Protein AF-A0A519TKU1-F1 (afdb_monomer)

Mean predicted aligned error: 7.44 Å

Secondary structure (DSSP, 8-state):
--TT-TTSHHHHHHHHHHHHHHHHHHHHHHHHH-S-HHHHHHHHHHHHHHHHHHHHHHHHHHHHHHT--

Foldseek 3Di:
DQQDDVVDPNVVVVLCCLLVVQLVVQLVVVVVVDPDPVCSNVRSNVRSVVCSVVVVVVVVVVVVVVPDD

Solvent-accessible surface area (backbone atoms only — not comparable to full-atom values): 3932 Å² total; per-residue (Å²): 144,76,73,70,45,94,89,36,71,52,39,54,55,51,51,50,52,50,47,53,49,44,32,54,52,41,41,58,54,35,59,75,76,44,88,51,64,70,59,33,53,52,52,18,53,52,51,29,67,66,42,43,62,56,52,50,52,50,50,54,49,52,53,52,62,74,66,56,130

Sequence (69 aa):
MEVIQPGGIGFYVLSILISGGLFLLWRRLFRRLFTSEAVIVIATAMASIITTPIVLLAILWLAAQLHRP

Radius of gyration: 14.9 Å; Cα contacts (8 Å, |Δi|>4): 34; chains: 1; bounding box: 31×23×38 Å

Structure (mmCIF, N/CA/C/O backbone):
data_AF-A0A519TKU1-F1
#
_entry.id   AF-A0A519TKU1-F1
#
loop_
_atom_site.group_PDB
_atom_site.id
_atom_site.type_symbol
_atom_site.label_atom_id
_atom_site.label_alt_id
_atom_site.label_comp_id
_atom_site.label_asym_id
_atom_site.label_entity_id
_atom_site.label_seq_id
_atom_site.pdbx_PDB_ins_code
_atom_site.Cartn_x
_atom_site.Cartn_y
_atom_site.Cartn_z
_atom_site.occupancy
_atom_site.B_iso_or_equiv
_atom_site.auth_seq_id
_atom_site.auth_comp_id
_atom_site.auth_asym_id
_atom_site.auth_atom_id
_atom_site.pdbx_PDB_model_num
ATOM 1 N N . MET A 1 1 ? 12.122 -1.240 -23.540 1.00 46.94 1 MET A N 1
ATOM 2 C CA . MET A 1 1 ? 12.796 -0.999 -22.242 1.00 46.94 1 MET A CA 1
ATOM 3 C C . MET A 1 1 ? 12.425 0.384 -21.683 1.00 46.94 1 MET A C 1
ATOM 5 O O . MET A 1 1 ? 13.306 1.190 -21.424 1.00 46.94 1 MET A O 1
ATOM 9 N N . GLU A 1 2 ? 11.140 0.690 -21.470 1.00 49.78 2 GLU A N 1
ATOM 10 C CA . GLU A 1 2 ? 10.747 2.030 -20.964 1.00 49.78 2 GLU A CA 1
ATOM 11 C C . GLU A 1 2 ? 9.703 2.016 -19.841 1.00 49.78 2 GLU A C 1
ATOM 13 O O . GLU A 1 2 ? 9.473 3.040 -19.208 1.00 49.78 2 GLU A O 1
ATOM 18 N N . VAL A 1 3 ? 9.069 0.880 -19.546 1.00 55.75 3 VAL A N 1
ATOM 19 C CA . VAL A 1 3 ? 7.771 0.943 -18.857 1.00 55.75 3 VAL A CA 1
ATOM 20 C C . VAL A 1 3 ? 7.879 1.089 -17.331 1.00 55.75 3 VAL A C 1
ATOM 22 O O . VAL A 1 3 ? 6.965 1.638 -16.726 1.00 55.75 3 VAL A O 1
ATOM 25 N N . ILE A 1 4 ? 8.977 0.690 -16.675 1.00 55.44 4 ILE A N 1
ATOM 26 C CA . ILE A 1 4 ? 9.111 0.832 -15.209 1.00 55.44 4 ILE A CA 1
ATOM 27 C C . ILE A 1 4 ? 10.585 1.018 -14.811 1.00 55.44 4 ILE A C 1
ATOM 29 O O . ILE A 1 4 ? 11.199 0.133 -14.222 1.00 55.44 4 ILE A O 1
ATOM 33 N N . GLN A 1 5 ? 11.196 2.153 -15.160 1.00 62.62 5 GLN A N 1
ATOM 34 C CA . GLN A 1 5 ? 12.473 2.529 -14.539 1.00 62.62 5 GLN A CA 1
ATOM 35 C C . GLN A 1 5 ? 12.218 3.157 -13.154 1.00 62.62 5 GLN A C 1
ATOM 37 O O . GLN A 1 5 ? 11.273 3.944 -13.019 1.00 62.62 5 GLN A O 1
ATOM 42 N N . PRO A 1 6 ? 13.028 2.846 -12.123 1.00 60.34 6 PRO A N 1
ATOM 43 C CA . PRO A 1 6 ? 12.952 3.536 -10.839 1.00 60.34 6 PRO A CA 1
ATOM 44 C C . PRO A 1 6 ? 13.223 5.035 -11.048 1.00 60.34 6 PRO A C 1
ATOM 46 O O . PRO A 1 6 ? 14.269 5.413 -11.564 1.00 60.34 6 PRO A O 1
ATOM 49 N N . GLY A 1 7 ? 12.247 5.880 -10.699 1.00 65.25 7 GLY A N 1
ATOM 50 C CA . GLY A 1 7 ? 12.267 7.331 -10.958 1.00 65.25 7 GLY A CA 1
ATOM 51 C C . GLY A 1 7 ? 11.494 7.786 -12.206 1.00 65.25 7 GLY A C 1
ATOM 52 O O . GLY A 1 7 ? 11.317 8.985 -12.407 1.00 65.25 7 GLY A O 1
ATOM 53 N N . GLY A 1 8 ? 10.980 6.861 -13.023 1.00 72.88 8 GLY A N 1
ATOM 54 C CA . GLY A 1 8 ? 10.101 7.176 -14.153 1.00 72.88 8 GLY A CA 1
ATOM 55 C C . GLY A 1 8 ? 8.648 7.428 -13.733 1.00 72.88 8 GLY A C 1
ATOM 56 O O . GLY A 1 8 ? 8.168 6.893 -12.733 1.00 72.88 8 GLY A O 1
ATOM 57 N N . ILE A 1 9 ? 7.901 8.190 -14.539 1.00 81.81 9 ILE A N 1
ATOM 58 C CA . ILE A 1 9 ? 6.476 8.492 -14.292 1.00 81.81 9 ILE A CA 1
ATOM 59 C C . ILE A 1 9 ? 5.635 7.216 -14.108 1.00 81.81 9 ILE A C 1
ATOM 61 O O . ILE A 1 9 ? 4.781 7.166 -13.224 1.00 81.81 9 ILE A O 1
ATOM 65 N N . GLY A 1 10 ? 5.930 6.156 -14.874 1.00 77.75 10 GLY A N 1
ATOM 66 C CA . GLY A 1 10 ? 5.241 4.866 -14.772 1.00 77.75 10 GLY A CA 1
ATOM 67 C C . GLY A 1 10 ? 5.377 4.218 -13.391 1.00 77.75 10 GLY A C 1
ATOM 68 O O . GLY A 1 10 ? 4.414 3.655 -12.877 1.00 77.75 10 GLY A O 1
ATOM 69 N N . PHE A 1 11 ? 6.533 4.377 -12.739 1.00 79.81 11 PHE A N 1
ATOM 70 C CA . PHE A 1 11 ? 6.767 3.877 -11.385 1.00 79.81 11 PHE A CA 1
ATOM 71 C C . PHE A 1 11 ? 5.937 4.636 -10.339 1.00 79.81 11 PHE A C 1
ATOM 73 O O . PHE A 1 11 ? 5.353 4.014 -9.451 1.00 79.81 11 PHE A O 1
ATOM 80 N N . TYR A 1 12 ? 5.829 5.964 -10.455 1.00 82.56 12 TYR A N 1
ATOM 81 C CA . TYR A 1 12 ? 5.016 6.770 -9.537 1.00 82.56 12 TYR A CA 1
ATOM 82 C C . TYR A 1 12 ? 3.522 6.494 -9.696 1.00 82.56 12 TYR A C 1
ATOM 84 O O . TYR A 1 12 ? 2.831 6.292 -8.698 1.00 82.56 12 TYR A O 1
ATOM 92 N N . VAL A 1 13 ? 3.031 6.417 -10.936 1.00 86.12 13 VAL A N 1
ATOM 93 C CA . VAL A 1 13 ? 1.630 6.073 -11.219 1.00 86.12 13 VAL A CA 1
ATOM 94 C C . VAL A 1 13 ? 1.299 4.693 -10.652 1.00 86.12 13 VAL A C 1
ATOM 96 O O . VAL A 1 13 ? 0.311 4.545 -9.933 1.00 86.12 13 VAL A O 1
ATOM 99 N N . LEU A 1 14 ? 2.155 3.697 -10.892 1.00 83.50 14 LEU A N 1
ATOM 100 C CA . LEU A 1 14 ? 1.977 2.349 -10.356 1.00 83.50 14 LEU A CA 1
ATOM 101 C C . LEU A 1 14 ? 1.994 2.339 -8.819 1.00 83.50 14 LEU A C 1
ATOM 103 O O . LEU A 1 14 ? 1.144 1.706 -8.197 1.00 83.50 14 LEU A O 1
ATOM 107 N N . SER A 1 15 ? 2.907 3.087 -8.198 1.00 80.69 15 SER A N 1
ATOM 108 C CA . SER A 1 15 ? 3.015 3.189 -6.737 1.00 80.69 15 SER A CA 1
ATOM 109 C C . SER A 1 15 ? 1.773 3.819 -6.100 1.00 80.69 15 SER A C 1
ATOM 111 O O . SER A 1 15 ? 1.309 3.343 -5.060 1.00 80.69 15 SER A O 1
ATOM 113 N N . ILE A 1 16 ? 1.201 4.852 -6.730 1.00 87.06 16 ILE A N 1
ATOM 114 C CA . ILE A 1 16 ? -0.048 5.487 -6.287 1.00 87.06 16 ILE A CA 1
ATOM 115 C C . ILE A 1 16 ? -1.217 4.508 -6.416 1.00 87.06 16 ILE A C 1
ATOM 117 O O . ILE A 1 16 ? -1.989 4.357 -5.468 1.00 87.06 16 ILE A O 1
ATOM 121 N N . LEU A 1 17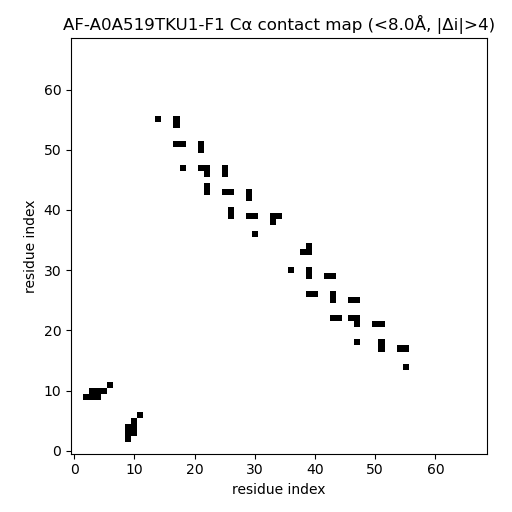 ? -1.328 3.808 -7.550 1.00 88.38 17 LEU A N 1
ATOM 122 C CA . LEU A 1 17 ? -2.391 2.825 -7.773 1.00 88.38 17 LEU A CA 1
ATOM 123 C C . LEU A 1 17 ? -2.326 1.678 -6.759 1.00 88.38 17 LEU A C 1
ATOM 125 O O . LEU A 1 17 ? -3.351 1.316 -6.184 1.00 88.38 17 LEU A O 1
ATOM 129 N N . ILE A 1 18 ? -1.132 1.143 -6.491 1.00 86.12 18 ILE A N 1
ATOM 130 C CA . ILE A 1 18 ? -0.932 0.073 -5.504 1.00 86.12 18 ILE A CA 1
ATOM 131 C C . ILE A 1 18 ? -1.282 0.567 -4.098 1.00 86.12 18 ILE A C 1
ATOM 133 O O . ILE A 1 18 ? -2.057 -0.083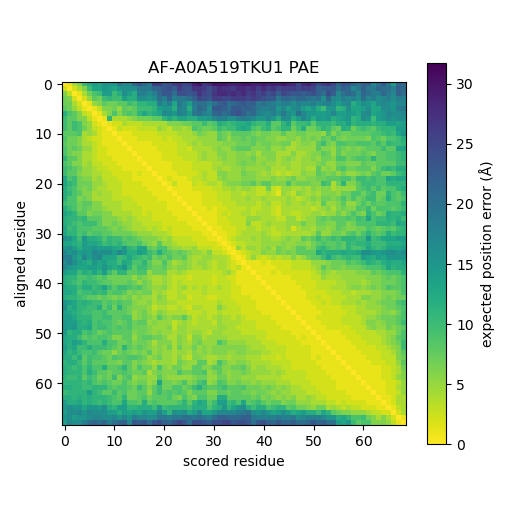 -3.399 1.00 86.12 18 ILE A O 1
ATOM 137 N N . SER A 1 19 ? -0.759 1.726 -3.693 1.00 82.94 19 SER A N 1
ATOM 138 C CA . SER A 1 19 ? -0.985 2.269 -2.347 1.00 82.94 19 SER A CA 1
ATOM 139 C C . SER A 1 19 ? -2.459 2.602 -2.110 1.00 82.94 19 SER A C 1
ATOM 141 O O . SER A 1 19 ? -3.022 2.237 -1.079 1.00 82.94 19 SER A O 1
ATOM 143 N N . GLY A 1 20 ? -3.116 3.244 -3.081 1.00 87.50 20 GLY A N 1
ATOM 144 C CA . GLY A 1 20 ? -4.545 3.550 -3.017 1.00 87.50 20 GLY A CA 1
ATOM 145 C C . GLY A 1 20 ? -5.418 2.293 -3.052 1.00 87.50 20 GLY A C 1
ATOM 146 O O . GLY A 1 20 ? -6.377 2.184 -2.286 1.00 87.50 20 GLY A O 1
ATOM 147 N N . GLY A 1 21 ? -5.063 1.312 -3.887 1.00 87.44 21 GLY A N 1
ATOM 148 C CA . GLY A 1 21 ? -5.748 0.024 -3.964 1.00 87.44 21 GLY A CA 1
ATOM 149 C C . GLY A 1 21 ? -5.679 -0.750 -2.649 1.00 87.44 21 GLY A C 1
ATOM 150 O O . GLY A 1 21 ? -6.713 -1.185 -2.136 1.00 87.44 21 GLY A O 1
ATOM 151 N N . LEU A 1 22 ? -4.485 -0.854 -2.057 1.00 85.50 22 LEU A N 1
ATOM 152 C CA . LEU A 1 22 ? -4.283 -1.469 -0.743 1.00 85.50 22 LEU A CA 1
ATOM 153 C C . LEU A 1 22 ? -5.072 -0.740 0.342 1.00 85.50 22 LEU A C 1
ATOM 155 O O . LEU A 1 22 ? -5.759 -1.388 1.129 1.00 85.50 22 LEU A O 1
ATOM 159 N N . PHE A 1 23 ? -5.051 0.593 0.344 1.00 87.12 23 PHE A N 1
ATOM 160 C CA . PHE A 1 23 ? -5.804 1.387 1.310 1.00 87.12 23 PHE A CA 1
ATOM 161 C C . PHE A 1 23 ? -7.307 1.099 1.244 1.00 87.12 23 PHE A C 1
ATOM 163 O O . PHE A 1 23 ? -7.945 0.848 2.266 1.00 87.12 23 PHE A O 1
ATOM 170 N N . LEU A 1 24 ? -7.897 1.073 0.048 1.00 88.38 24 LEU A N 1
ATOM 17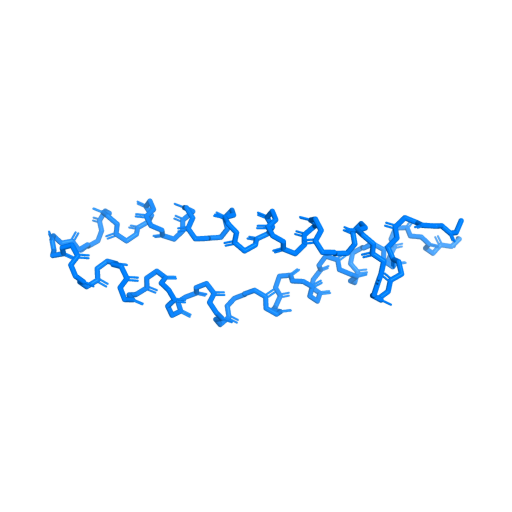1 C CA . LEU A 1 24 ? -9.322 0.772 -0.108 1.00 88.38 24 LEU A CA 1
ATOM 172 C C . LEU A 1 24 ? -9.656 -0.681 0.253 1.00 88.38 24 LEU A C 1
ATOM 174 O O . LEU A 1 24 ? -10.699 -0.929 0.870 1.00 88.38 24 LEU A O 1
ATOM 178 N N . LEU A 1 25 ? -8.778 -1.627 -0.091 1.00 89.81 25 LEU A N 1
ATOM 179 C CA . LEU A 1 25 ? -8.931 -3.044 0.236 1.00 89.81 25 LEU A CA 1
ATOM 180 C C . LEU A 1 25 ? -8.937 -3.259 1.754 1.00 89.81 25 LEU A C 1
ATOM 182 O O . LEU A 1 25 ? -9.893 -3.820 2.298 1.00 89.81 25 LEU A O 1
ATOM 186 N N . TRP A 1 26 ? -7.923 -2.738 2.447 1.00 85.62 26 TRP A N 1
ATOM 187 C CA . TRP A 1 26 ? -7.821 -2.802 3.903 1.00 85.62 26 TRP A CA 1
ATOM 188 C C . TRP A 1 26 ? -8.961 -2.046 4.583 1.00 85.62 26 TRP A C 1
ATOM 190 O O . TRP A 1 26 ? -9.567 -2.577 5.510 1.00 85.62 26 TRP A O 1
ATOM 200 N N . ARG A 1 27 ? -9.368 -0.877 4.069 1.00 84.81 27 ARG A N 1
ATOM 201 C CA . ARG A 1 27 ? -10.524 -0.140 4.605 1.00 84.81 27 ARG A CA 1
ATOM 202 C C . ARG A 1 27 ? -11.821 -0.930 4.470 1.00 84.81 27 ARG A C 1
ATOM 204 O O . ARG A 1 27 ? -12.700 -0.830 5.324 1.00 84.81 27 ARG A O 1
ATOM 211 N N . ARG A 1 28 ? -11.997 -1.698 3.391 1.00 89.12 28 ARG A N 1
ATOM 212 C CA . ARG A 1 28 ? -13.166 -2.576 3.217 1.00 89.12 28 ARG A CA 1
ATOM 213 C C . ARG A 1 28 ? -13.132 -3.756 4.191 1.00 89.12 28 ARG A C 1
ATOM 215 O O . 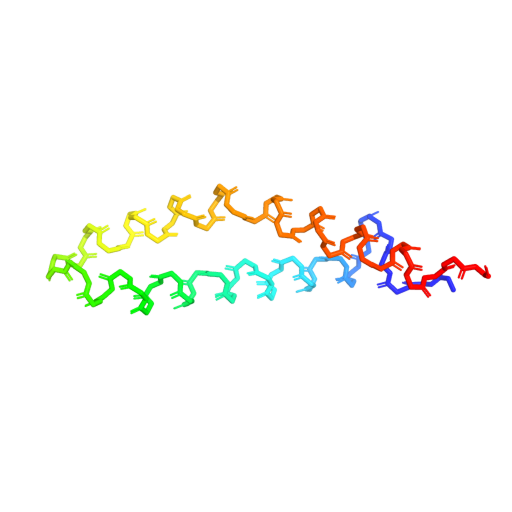ARG A 1 28 ? -14.179 -4.097 4.732 1.00 89.12 28 ARG A O 1
ATOM 222 N N . LEU A 1 29 ? -11.959 -4.342 4.426 1.00 86.56 29 LEU A N 1
ATOM 223 C CA . LEU A 1 29 ? -11.763 -5.438 5.379 1.00 86.56 29 LEU A CA 1
ATOM 224 C C . LEU A 1 29 ? -11.975 -4.980 6.828 1.00 86.56 29 LEU A C 1
ATOM 226 O O . LEU A 1 29 ? -12.780 -5.568 7.544 1.00 86.56 29 LEU A O 1
ATOM 230 N N . PHE A 1 30 ? -11.337 -3.887 7.245 1.00 87.06 30 PHE A N 1
ATOM 231 C CA . PHE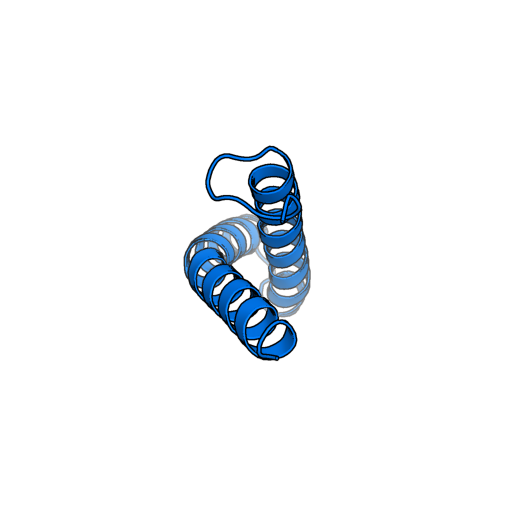 A 1 3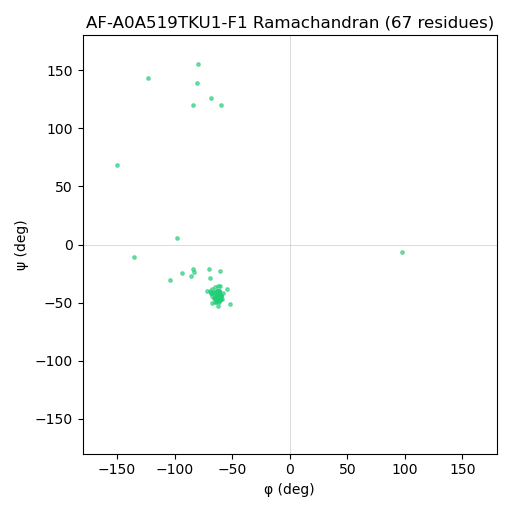0 ? -11.426 -3.387 8.617 1.00 87.06 30 PHE A CA 1
ATOM 232 C C . PHE A 1 30 ? -12.798 -2.817 8.968 1.00 87.06 30 PHE A C 1
ATOM 234 O O . PHE A 1 30 ? -13.225 -2.972 10.106 1.00 87.06 30 PHE A O 1
ATOM 241 N N . ARG A 1 31 ? -13.550 -2.277 7.998 1.00 87.88 31 ARG A N 1
ATOM 242 C CA . ARG A 1 31 ? -14.966 -1.920 8.206 1.00 87.88 31 ARG A CA 1
ATOM 243 C C . ARG A 1 31 ? -15.858 -3.100 8.588 1.00 87.88 31 ARG A C 1
ATOM 245 O O . ARG A 1 31 ? -16.922 -2.876 9.146 1.00 87.88 31 ARG A O 1
ATOM 252 N N . ARG A 1 32 ? -15.465 -4.339 8.272 1.00 86.31 32 ARG A N 1
ATOM 253 C CA . ARG A 1 32 ? -16.201 -5.538 8.705 1.00 86.31 32 ARG A CA 1
ATOM 254 C C . ARG A 1 32 ? -15.818 -5.998 10.111 1.00 86.31 32 ARG A C 1
ATOM 256 O O . ARG A 1 32 ? -16.576 -6.746 10.710 1.00 86.31 32 ARG A O 1
ATOM 263 N N . LEU A 1 33 ? -14.646 -5.594 10.602 1.00 84.25 33 LEU A N 1
ATOM 264 C CA . LEU A 1 33 ? -14.062 -6.081 11.856 1.00 84.25 33 LEU A CA 1
ATOM 265 C C . LEU A 1 33 ? -14.188 -5.075 13.004 1.00 84.25 33 LEU A C 1
ATOM 267 O O . LEU A 1 33 ? -14.279 -5.475 14.158 1.00 84.25 33 LEU A O 1
ATOM 271 N N . PHE A 1 34 ? -14.195 -3.779 12.697 1.00 84.50 34 PHE A N 1
ATOM 272 C CA . PHE A 1 34 ? -14.231 -2.708 13.684 1.00 84.50 34 PHE A CA 1
ATOM 273 C C . PHE A 1 34 ? -15.432 -1.798 13.446 1.00 84.50 34 PHE A C 1
ATOM 275 O O . PHE A 1 34 ? -15.775 -1.494 12.306 1.00 84.50 34 PHE A O 1
ATOM 282 N N . THR A 1 35 ? -16.032 -1.320 14.534 1.00 84.44 35 THR A N 1
ATOM 283 C CA . THR A 1 35 ? -17.157 -0.369 14.498 1.00 84.44 35 THR A CA 1
ATOM 284 C C . THR A 1 35 ? -16.686 1.087 14.606 1.00 84.44 35 THR A C 1
ATOM 286 O O . THR A 1 35 ? -17.374 1.995 14.154 1.00 84.44 35 THR A O 1
ATOM 289 N N . SER A 1 36 ? -15.504 1.324 15.191 1.00 90.12 36 SER A N 1
ATOM 290 C CA . SER A 1 36 ? -14.943 2.669 15.383 1.00 90.12 36 SER A CA 1
ATOM 291 C C . SER A 1 36 ? -14.209 3.161 14.136 1.00 90.12 36 SER A C 1
ATOM 293 O O . SER A 1 36 ? -13.209 2.572 13.721 1.00 90.12 36 SER A O 1
ATOM 295 N N . GLU A 1 37 ? -14.665 4.279 13.567 1.00 85.88 37 GLU A N 1
ATOM 296 C CA . GLU A 1 37 ? -14.078 4.861 12.356 1.00 85.88 37 GLU A CA 1
ATOM 297 C C . GLU A 1 37 ? -12.614 5.277 12.544 1.00 85.88 37 G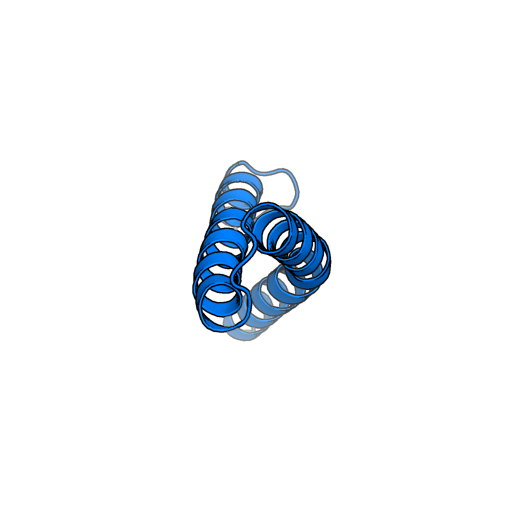LU A C 1
ATOM 299 O O . GLU A 1 37 ? -11.782 5.003 11.678 1.00 85.88 37 GLU A O 1
ATOM 304 N N . ALA A 1 38 ? -12.269 5.848 13.702 1.00 87.88 38 ALA A N 1
ATOM 305 C CA . ALA A 1 38 ? -10.895 6.235 14.012 1.00 87.88 38 ALA A CA 1
ATOM 306 C C . ALA A 1 38 ? -9.943 5.025 13.988 1.00 87.88 38 ALA A C 1
ATOM 308 O O . ALA A 1 38 ? -8.869 5.086 13.387 1.00 87.88 38 ALA A O 1
ATOM 309 N N . VAL A 1 39 ? -10.366 3.897 14.571 1.00 88.62 39 VAL A N 1
ATOM 310 C CA . VAL A 1 39 ? -9.577 2.653 14.592 1.00 88.62 39 VAL A CA 1
ATOM 311 C C . VAL A 1 39 ? -9.404 2.099 13.181 1.00 88.62 39 VAL A C 1
ATOM 313 O O . VAL A 1 39 ? -8.302 1.707 12.808 1.00 88.62 39 VAL A O 1
ATOM 316 N N . ILE A 1 40 ? -10.465 2.119 12.368 1.00 87.38 40 ILE A N 1
ATOM 317 C CA . ILE A 1 40 ? -10.420 1.652 10.978 1.00 87.38 40 ILE A CA 1
ATOM 318 C C . ILE A 1 40 ? -9.413 2.464 10.169 1.00 87.38 40 ILE A C 1
ATOM 320 O O . ILE A 1 40 ? -8.614 1.877 9.442 1.00 87.38 40 ILE A O 1
ATOM 324 N N . VAL A 1 41 ? -9.434 3.795 10.273 1.00 87.69 41 VAL A N 1
ATOM 325 C CA . VAL A 1 41 ? -8.527 4.667 9.512 1.00 87.69 41 VAL A CA 1
ATOM 326 C C . VAL A 1 41 ? -7.075 4.425 9.917 1.00 87.69 41 VAL A C 1
ATOM 328 O O . VAL A 1 41 ? -6.238 4.211 9.039 1.00 87.69 41 VAL A O 1
ATOM 331 N N . ILE A 1 42 ? -6.785 4.379 11.221 1.00 90.00 42 ILE A N 1
ATOM 332 C CA . ILE A 1 42 ? -5.429 4.139 11.734 1.00 90.00 42 ILE A CA 1
ATOM 333 C C . ILE A 1 42 ? -4.932 2.751 11.310 1.00 90.00 42 ILE A C 1
ATOM 335 O O . ILE A 1 42 ? -3.844 2.634 10.750 1.00 90.00 42 ILE A O 1
ATOM 339 N N . ALA A 1 43 ? -5.743 1.705 11.499 1.00 87.06 43 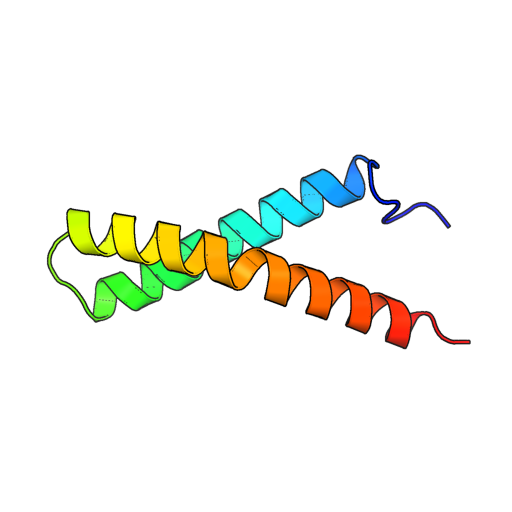ALA A N 1
ATOM 340 C CA . ALA A 1 43 ? -5.390 0.341 11.106 1.00 87.06 43 ALA A CA 1
ATOM 341 C C . ALA A 1 43 ? -5.171 0.218 9.590 1.00 87.06 43 ALA A C 1
ATOM 343 O O . ALA A 1 43 ? -4.221 -0.427 9.153 1.00 87.06 43 ALA A O 1
ATOM 344 N N . THR A 1 44 ? -6.004 0.880 8.781 1.00 88.94 44 THR A N 1
ATOM 345 C CA . THR A 1 44 ? -5.861 0.904 7.317 1.00 88.94 44 THR A CA 1
ATOM 346 C C . THR A 1 44 ? -4.569 1.594 6.894 1.00 88.94 44 THR A C 1
ATOM 348 O O . THR A 1 44 ? -3.843 1.065 6.050 1.00 88.94 44 THR A O 1
ATOM 351 N N . ALA A 1 45 ? -4.273 2.765 7.466 1.00 86.38 45 ALA A N 1
ATOM 352 C CA . ALA A 1 45 ? -3.055 3.509 7.170 1.00 86.38 45 ALA A CA 1
ATOM 353 C C . ALA A 1 45 ? -1.815 2.679 7.526 1.00 86.38 45 ALA A C 1
ATOM 355 O O . ALA A 1 45 ? -0.930 2.508 6.688 1.00 86.38 45 ALA A O 1
ATOM 356 N N . MET A 1 46 ? -1.807 2.074 8.717 1.00 93.00 46 MET A N 1
ATOM 357 C CA . MET A 1 46 ? -0.718 1.208 9.163 1.00 93.00 46 MET A CA 1
ATOM 358 C C . MET A 1 46 ? -0.541 -0.021 8.270 1.00 93.00 46 MET A C 1
ATOM 360 O O . MET A 1 46 ? 0.568 -0.291 7.812 1.00 93.00 46 MET A O 1
ATOM 364 N N . ALA A 1 47 ? -1.625 -0.743 7.976 1.00 88.94 47 ALA A N 1
ATOM 365 C CA . ALA A 1 47 ? -1.576 -1.923 7.119 1.00 88.94 47 ALA A CA 1
ATOM 366 C C . ALA A 1 47 ? -1.084 -1.577 5.711 1.00 88.94 47 ALA A C 1
ATOM 368 O O . ALA A 1 47 ? -0.276 -2.310 5.147 1.00 88.94 47 ALA A O 1
ATOM 369 N N . SER A 1 48 ? -1.515 -0.442 5.156 1.00 82.44 48 SER A N 1
ATOM 370 C CA . SER A 1 48 ? -1.072 0.008 3.833 1.00 82.44 48 SER A CA 1
ATOM 371 C C . SER A 1 48 ? 0.420 0.330 3.834 1.00 82.44 48 SER A C 1
ATOM 373 O O . SER A 1 48 ? 1.143 -0.220 3.017 1.00 82.44 48 SER A O 1
ATOM 375 N N . ILE A 1 49 ? 0.916 1.123 4.791 1.00 86.88 49 ILE A N 1
ATOM 376 C CA . ILE A 1 49 ? 2.347 1.473 4.883 1.00 86.88 49 ILE A CA 1
ATOM 377 C C . ILE A 1 49 ? 3.228 0.220 4.999 1.00 86.88 49 ILE A C 1
ATOM 379 O O . ILE A 1 49 ? 4.262 0.135 4.341 1.00 86.88 49 ILE A O 1
ATOM 383 N N . ILE A 1 50 ? 2.806 -0.766 5.795 1.00 90.00 50 ILE A N 1
ATOM 384 C CA . ILE A 1 50 ? 3.556 -2.012 5.998 1.00 90.00 50 ILE A CA 1
ATOM 385 C C . ILE A 1 50 ? 3.502 -2.913 4.753 1.00 90.00 50 ILE A C 1
ATOM 387 O O . ILE A 1 50 ? 4.503 -3.528 4.390 1.00 90.00 50 ILE A O 1
ATOM 391 N N . THR A 1 51 ? 2.348 -3.005 4.082 1.00 86.50 51 THR A N 1
ATOM 392 C CA . THR A 1 51 ? 2.154 -3.942 2.958 1.00 86.50 51 THR A CA 1
ATOM 393 C C . THR A 1 51 ? 2.608 -3.395 1.608 1.00 86.50 51 THR A C 1
ATOM 395 O O . THR A 1 51 ? 3.029 -4.183 0.765 1.00 86.50 51 THR A O 1
ATOM 398 N N . THR A 1 52 ? 2.611 -2.076 1.396 1.00 85.31 52 THR A N 1
ATOM 399 C CA . THR A 1 52 ? 3.066 -1.447 0.145 1.00 85.31 52 THR A CA 1
ATOM 400 C C . THR A 1 52 ? 4.459 -1.903 -0.317 1.00 85.31 52 THR A C 1
ATOM 402 O O . THR A 1 52 ? 4.557 -2.321 -1.472 1.00 85.31 52 THR A O 1
ATOM 405 N N . PRO A 1 53 ? 5.536 -1.892 0.503 1.00 85.44 53 PRO A N 1
ATOM 406 C CA . PRO A 1 53 ? 6.855 -2.338 0.043 1.00 85.44 53 PRO A CA 1
ATOM 407 C C . PRO A 1 53 ? 6.876 -3.828 -0.317 1.00 85.44 53 PRO A C 1
ATOM 409 O O . PRO A 1 53 ? 7.509 -4.208 -1.297 1.00 85.44 53 PRO A O 1
ATOM 412 N N . ILE A 1 54 ? 6.143 -4.666 0.423 1.00 89.75 54 ILE A N 1
ATOM 413 C CA . ILE A 1 54 ? 6.034 -6.107 0.150 1.00 89.75 54 ILE A CA 1
ATOM 414 C C . ILE A 1 54 ? 5.348 -6.335 -1.200 1.00 89.75 54 ILE A C 1
ATOM 416 O O . ILE A 1 54 ? 5.827 -7.113 -2.022 1.00 89.75 54 ILE A O 1
ATOM 420 N N . VAL A 1 55 ? 4.246 -5.627 -1.452 1.00 85.62 55 VAL A N 1
ATOM 421 C CA . VAL A 1 55 ? 3.480 -5.737 -2.699 1.00 85.62 55 VAL A CA 1
ATOM 422 C C . VAL A 1 55 ? 4.269 -5.183 -3.884 1.00 85.62 55 VAL A C 1
ATOM 424 O O . VAL A 1 55 ? 4.297 -5.815 -4.937 1.00 85.62 55 VAL A O 1
ATOM 427 N N . LEU A 1 56 ? 4.964 -4.055 -3.717 1.00 81.94 56 LEU A N 1
ATOM 428 C CA . LEU A 1 56 ? 5.861 -3.515 -4.740 1.00 81.94 56 LEU A CA 1
ATOM 429 C C . LEU A 1 56 ? 6.985 -4.496 -5.076 1.00 81.94 56 LEU A C 1
ATOM 431 O O . LEU A 1 56 ? 7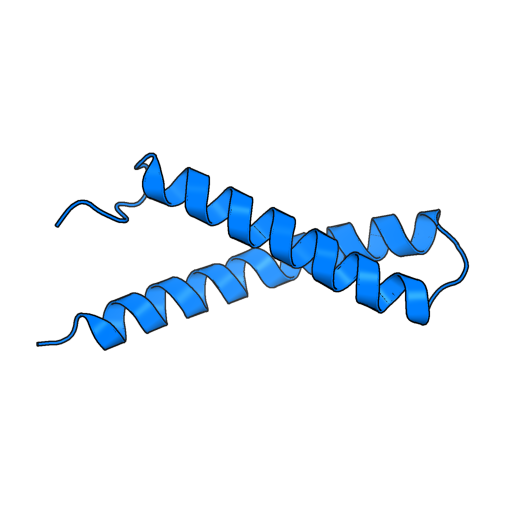.210 -4.767 -6.252 1.00 81.94 56 LEU A O 1
ATOM 435 N N . LEU A 1 57 ? 7.653 -5.069 -4.069 1.00 87.38 57 LEU A N 1
ATOM 436 C CA . LEU A 1 57 ? 8.687 -6.083 -4.281 1.00 87.38 57 LEU A CA 1
ATOM 437 C C . LEU A 1 57 ? 8.133 -7.307 -5.013 1.00 87.38 57 LEU A C 1
ATOM 439 O O . LEU A 1 57 ? 8.755 -7.773 -5.964 1.00 87.38 57 LEU A O 1
ATOM 443 N N . ALA A 1 58 ? 6.953 -7.792 -4.621 1.00 87.12 58 ALA A N 1
ATOM 444 C CA . ALA A 1 58 ? 6.301 -8.919 -5.279 1.00 87.12 58 ALA A CA 1
ATOM 445 C C . ALA A 1 58 ? 5.985 -8.618 -6.750 1.00 87.12 58 ALA A C 1
ATOM 447 O O . ALA A 1 58 ? 6.268 -9.447 -7.609 1.00 87.12 58 ALA A O 1
ATOM 448 N N . ILE A 1 59 ? 5.455 -7.430 -7.057 1.00 84.12 59 ILE A N 1
ATOM 449 C CA . ILE A 1 59 ? 5.136 -7.009 -8.429 1.00 84.12 59 ILE A CA 1
ATOM 450 C C . ILE A 1 59 ? 6.405 -6.861 -9.268 1.00 84.12 59 ILE A C 1
ATOM 452 O O . ILE A 1 59 ? 6.450 -7.366 -10.387 1.00 84.12 59 ILE A O 1
ATOM 456 N N . LEU A 1 60 ? 7.444 -6.209 -8.737 1.00 83.31 60 LEU A N 1
ATOM 457 C CA . LEU A 1 60 ? 8.725 -6.057 -9.429 1.00 83.31 60 LEU A CA 1
ATOM 458 C C . LEU A 1 60 ? 9.384 -7.415 -9.690 1.00 83.31 60 LEU A C 1
ATOM 460 O O . LEU A 1 60 ? 9.903 -7.651 -10.780 1.00 83.31 60 LEU A O 1
ATOM 464 N N . TRP A 1 61 ? 9.314 -8.333 -8.725 1.00 87.69 61 TRP A N 1
ATOM 465 C CA . TRP A 1 61 ? 9.799 -9.698 -8.891 1.00 87.69 61 TRP A CA 1
ATOM 466 C C . TRP A 1 61 ? 9.002 -10.465 -9.951 1.00 87.69 61 TRP A C 1
ATOM 468 O O . TRP A 1 61 ? 9.598 -11.081 -10.833 1.00 87.69 61 TRP A O 1
ATOM 478 N N . LEU A 1 62 ? 7.668 -10.385 -9.927 1.00 84.00 62 LEU A N 1
ATOM 479 C CA . LEU A 1 62 ? 6.809 -11.032 -10.922 1.00 84.00 62 LEU A CA 1
ATOM 480 C C . LEU A 1 62 ? 7.083 -10.490 -12.331 1.00 84.00 62 LEU A C 1
ATOM 482 O O . LEU A 1 62 ? 7.190 -11.255 -13.286 1.00 84.00 62 LEU A O 1
ATOM 486 N N . ALA A 1 63 ? 7.245 -9.170 -12.451 1.00 82.44 63 ALA A N 1
ATOM 487 C CA . ALA A 1 63 ? 7.599 -8.514 -13.700 1.00 82.44 63 ALA A CA 1
ATOM 488 C C . ALA A 1 63 ? 8.961 -8.994 -14.219 1.00 82.44 63 ALA A C 1
ATOM 490 O O . ALA A 1 63 ? 9.087 -9.261 -15.412 1.00 82.44 63 ALA A O 1
ATOM 491 N N . ALA A 1 64 ? 9.949 -9.162 -13.334 1.00 82.38 64 ALA A N 1
ATOM 492 C CA . ALA A 1 64 ? 11.254 -9.712 -13.688 1.00 82.38 64 ALA A CA 1
ATOM 493 C C . ALA A 1 64 ? 11.165 -11.178 -14.144 1.00 82.38 64 ALA A C 1
ATOM 495 O O . ALA A 1 64 ? 11.815 -11.540 -15.118 1.00 82.38 64 ALA A O 1
ATOM 496 N N . GLN A 1 65 ? 10.343 -12.009 -13.490 1.00 83.50 65 GLN A N 1
ATOM 497 C CA . GLN A 1 65 ? 10.114 -13.405 -13.889 1.00 83.50 65 GLN A CA 1
ATOM 498 C C . GLN A 1 65 ? 9.477 -13.508 -15.279 1.00 83.50 65 GLN A C 1
ATOM 500 O O . GLN A 1 65 ? 9.910 -14.324 -16.084 1.00 83.50 65 GLN A O 1
ATOM 505 N N . LEU A 1 66 ? 8.479 -12.668 -15.567 1.00 81.94 66 LEU A N 1
ATOM 506 C CA . LEU A 1 66 ? 7.784 -12.630 -16.859 1.00 81.94 66 LEU A CA 1
ATOM 507 C C . LEU A 1 66 ? 8.651 -12.086 -18.006 1.00 81.94 66 LEU A C 1
ATOM 509 O O . LEU A 1 66 ? 8.350 -12.344 -19.165 1.00 81.94 66 LEU A O 1
ATOM 513 N N . HIS A 1 67 ? 9.703 -11.329 -17.687 1.00 68.81 67 HIS A N 1
ATOM 514 C CA . HIS A 1 67 ? 10.660 -10.786 -18.655 1.00 68.81 67 HIS A CA 1
ATOM 515 C C . HIS A 1 67 ? 11.944 -11.621 -18.779 1.00 68.81 67 HIS A C 1
ATOM 517 O O . HIS A 1 67 ? 12.868 -11.197 -19.476 1.00 68.81 67 HIS A O 1
ATOM 523 N N . ARG A 1 68 ? 12.041 -12.781 -18.112 1.00 57.69 68 ARG A N 1
ATOM 524 C CA . ARG A 1 68 ? 13.133 -13.723 -18.387 1.00 57.69 68 ARG A CA 1
ATOM 525 C C . ARG A 1 68 ? 12.926 -14.308 -19.795 1.00 57.69 68 ARG A C 1
ATOM 527 O O . ARG A 1 68 ? 11.816 -14.771 -20.052 1.00 57.69 68 ARG A O 1
ATOM 534 N N . PRO A 1 69 ? 13.931 -14.231 -20.690 1.00 56.66 69 PRO A N 1
ATOM 535 C CA . PRO A 1 69 ? 13.853 -14.829 -22.021 1.00 56.66 69 PRO A CA 1
ATOM 536 C C . PRO A 1 69 ? 13.727 -16.354 -21.958 1.00 56.66 69 PRO A C 1
ATOM 538 O O . PRO A 1 69 ? 14.220 -16.949 -20.968 1.00 56.66 69 PRO A O 1
#

pLDDT: mean 81.66, std 10.52, range [46.94, 93.0]